Protein AF-A0A6N2MYR5-F1 (afdb_monomer_lite)

Radius of gyration: 36.7 Å; chains: 1; bounding box: 73×30×113 Å

Organism: Salix viminalis (NCBI:txid40686)

Foldseek 3Di:
DQDPVNVVVVVVVVVVVVVVVPPPPVDPDPVVVVVVVVVVVVVVVVVVVLVVLCVVFPPLPPDDPVVSVVSSVVVVVVVVVVVVVVVVVPPPPDDDDDDDPPDDDD

pLDDT: mean 74.0, std 17.96, range [43.75, 96.12]

InterPro domains:
  IPR011598 Myc-type, basic helix-loop-helix (bHLH) domain [PF23173] (41-82)
  IPR011598 Myc-type, basic helix-loop-helix (bHLH) domain [PS50888] (30-79)
  IPR011598 Myc-type, basic helix-loop-helix (bHLH) domain [SM00353] (29-85)
  IPR036638 Helix-loop-helix DNA-binding domain superfamily [G3DSA:4.10.280.10] (40-90)
  IPR036638 Helix-loop-helix DNA-binding domain superfamily [SSF47459] (43-95)
  IPR044273 Transcription factor PIF3-like [PTHR46807] (43-90)

Secondary structure (DSSP, 8-state):
---HHHHHHHHHHHHHHHHTTS-------HHHHHHHHHHHHHHHHHHHHHHHHHHHSTTGGGS-HHHHHHHHHHHHHHHHHHHHHHHHHHS-S------S------

Sequence (106 aa):
MKTQRGQRIQAMISRKKNRYLLEEVQVPRESEQQKSIFCLKGRDKINKKMRALQDLIPNSNKVDKASMLDEAIDYLKSLQLQVQIMSMATRPLYACNDVTSRQCSI

Structure (mmCIF, N/CA/C/O backbone):
data_AF-A0A6N2MYR5-F1
#
_entry.id   AF-A0A6N2MYR5-F1
#
loop_
_atom_site.group_PDB
_atom_site.id
_atom_site.type_symbol
_atom_site.label_atom_id
_atom_site.label_alt_id
_atom_site.label_comp_id
_atom_site.label_asym_id
_atom_site.label_entity_id
_atom_site.label_seq_id
_atom_site.pdbx_PDB_ins_code
_atom_site.Cartn_x
_atom_site.Cartn_y
_atom_site.Cartn_z
_atom_site.occupancy
_atom_site.B_iso_or_equiv
_atom_site.auth_seq_id
_atom_site.auth_comp_id
_atom_site.auth_asym_id
_atom_site.auth_atom_id
_atom_site.pdbx_PDB_model_num
ATOM 1 N N . MET A 1 1 ? 51.600 19.770 -60.531 1.00 65.81 1 MET A N 1
ATOM 2 C CA . MET A 1 1 ? 51.097 18.428 -60.923 1.00 65.81 1 MET A CA 1
ATOM 3 C C . MET A 1 1 ? 51.031 17.540 -59.681 1.00 65.81 1 MET A C 1
ATOM 5 O O . MET A 1 1 ? 51.988 17.541 -58.916 1.00 65.81 1 MET A O 1
ATOM 9 N N . LYS A 1 2 ? 49.918 16.839 -59.413 1.00 68.56 2 LYS A N 1
ATOM 10 C CA . LYS A 1 2 ? 49.791 15.973 -58.219 1.00 68.56 2 LYS A CA 1
ATOM 11 C C . LYS A 1 2 ? 50.543 14.659 -58.459 1.00 68.56 2 LYS A C 1
ATOM 13 O O . LYS A 1 2 ? 50.152 13.893 -59.333 1.00 68.56 2 LYS A O 1
ATOM 18 N N . THR A 1 3 ? 51.609 14.397 -57.704 1.00 77.56 3 THR A N 1
ATOM 19 C CA . THR A 1 3 ? 52.444 13.195 -57.875 1.00 77.56 3 THR A CA 1
ATOM 20 C C . THR A 1 3 ? 51.696 11.922 -57.467 1.00 77.56 3 THR A C 1
ATOM 22 O O . THR A 1 3 ? 50.897 11.932 -56.527 1.00 77.56 3 THR A O 1
ATOM 25 N N . GLN A 1 4 ? 51.985 10.799 -58.133 1.00 81.38 4 GLN A N 1
ATOM 26 C CA . GLN A 1 4 ? 51.407 9.482 -57.817 1.00 81.38 4 GLN A CA 1
ATOM 27 C C . GLN A 1 4 ? 51.593 9.115 -56.333 1.00 81.38 4 GLN A C 1
ATOM 29 O O . GLN A 1 4 ? 50.698 8.565 -55.691 1.00 81.38 4 GLN A O 1
ATOM 34 N N . ARG A 1 5 ? 52.750 9.478 -55.760 1.00 79.31 5 ARG A N 1
ATOM 35 C CA . ARG A 1 5 ? 53.063 9.290 -54.337 1.00 79.31 5 ARG A CA 1
ATOM 36 C C . ARG A 1 5 ? 52.132 10.109 -53.440 1.00 79.31 5 ARG A C 1
ATOM 38 O O . ARG A 1 5 ? 51.616 9.568 -52.466 1.00 79.31 5 ARG A O 1
ATOM 45 N N . GLY A 1 6 ? 51.862 11.364 -53.803 1.00 79.75 6 GLY A N 1
ATOM 46 C CA . GLY A 1 6 ? 50.911 12.224 -53.099 1.00 79.75 6 GLY A CA 1
ATOM 47 C C . GLY A 1 6 ? 49.492 11.655 -53.107 1.00 79.75 6 GLY A C 1
ATOM 48 O O . GLY A 1 6 ? 48.860 11.591 -52.058 1.00 79.75 6 GLY A O 1
ATOM 49 N N . GLN A 1 7 ? 49.025 11.138 -54.246 1.00 80.62 7 GLN A N 1
ATOM 50 C CA . GLN A 1 7 ? 47.689 10.535 -54.369 1.00 80.62 7 GLN A CA 1
ATOM 51 C C . GLN A 1 7 ? 47.544 9.253 -53.529 1.00 80.62 7 GLN A C 1
ATOM 53 O O . GLN A 1 7 ? 46.521 9.047 -52.876 1.00 80.62 7 GLN A O 1
ATOM 58 N N . ARG A 1 8 ? 48.592 8.416 -53.469 1.00 81.56 8 ARG A N 1
ATOM 59 C CA . ARG A 1 8 ? 48.616 7.201 -52.630 1.00 81.56 8 ARG A CA 1
ATOM 60 C C . ARG A 1 8 ? 48.599 7.520 -51.135 1.00 81.56 8 ARG A C 1
ATOM 62 O O . ARG A 1 8 ? 47.886 6.860 -50.381 1.00 81.56 8 ARG A O 1
ATOM 69 N N . ILE A 1 9 ? 49.355 8.533 -50.712 1.00 84.12 9 ILE A N 1
ATOM 70 C CA . ILE A 1 9 ? 49.360 9.004 -49.320 1.00 84.12 9 ILE A CA 1
ATOM 71 C C . ILE A 1 9 ? 47.987 9.583 -48.963 1.00 84.12 9 ILE A C 1
ATOM 73 O O . ILE A 1 9 ? 47.428 9.231 -47.927 1.00 84.12 9 ILE A O 1
ATOM 77 N N . GLN A 1 10 ? 47.401 10.391 -49.849 1.00 83.69 10 GLN A N 1
ATOM 78 C CA . GLN A 1 10 ? 46.081 10.985 -49.646 1.00 83.69 10 GLN A CA 1
ATOM 79 C C . GLN A 1 10 ? 44.987 9.911 -49.526 1.00 83.69 10 GLN A C 1
ATOM 81 O O . GLN A 1 10 ? 44.155 9.984 -48.626 1.00 83.69 10 GLN A O 1
ATOM 86 N N . ALA A 1 11 ? 45.045 8.851 -50.338 1.00 82.50 11 ALA A N 1
ATOM 87 C CA . ALA A 1 11 ? 44.141 7.706 -50.232 1.00 82.50 11 ALA A CA 1
ATOM 88 C C . ALA A 1 11 ? 44.320 6.921 -48.918 1.00 82.50 11 ALA A C 1
ATOM 90 O O . ALA A 1 11 ? 43.330 6.504 -48.314 1.00 82.50 11 ALA A O 1
ATOM 91 N N . MET A 1 12 ? 45.559 6.741 -48.441 1.00 81.56 12 MET A N 1
ATOM 92 C CA . MET A 1 12 ? 45.823 6.117 -47.136 1.00 81.56 12 MET A CA 1
ATOM 93 C C . MET A 1 12 ? 45.275 6.953 -45.978 1.00 81.56 12 MET A C 1
ATOM 95 O O . MET A 1 12 ? 44.651 6.396 -45.076 1.00 81.56 12 MET A O 1
ATOM 99 N N . ILE A 1 13 ? 45.458 8.274 -46.019 1.00 80.94 13 ILE A N 1
ATOM 100 C CA . ILE A 1 13 ? 44.940 9.198 -45.004 1.00 80.94 13 ILE A CA 1
ATOM 101 C C . ILE A 1 13 ? 43.408 9.188 -45.009 1.00 80.94 13 ILE A C 1
ATOM 103 O O . ILE A 1 13 ? 42.808 9.043 -43.947 1.00 80.94 13 ILE A O 1
ATOM 107 N N . SER A 1 14 ? 42.766 9.238 -46.180 1.00 77.44 14 SER A N 1
ATOM 108 C CA . SER A 1 14 ? 41.303 9.174 -46.291 1.00 77.44 14 SER A CA 1
ATOM 109 C C . SER A 1 14 ? 40.728 7.842 -45.802 1.00 77.44 14 SER A C 1
ATOM 111 O O . SER A 1 14 ? 39.715 7.841 -45.109 1.00 77.44 14 SER A O 1
ATOM 113 N N . ARG A 1 15 ? 41.390 6.707 -46.074 1.00 67.38 15 ARG A N 1
ATOM 114 C CA . ARG A 1 15 ? 40.989 5.391 -45.535 1.00 67.38 15 ARG A CA 1
ATOM 115 C C . ARG A 1 15 ? 41.169 5.302 -44.019 1.00 67.38 15 ARG A C 1
ATOM 117 O O . ARG A 1 15 ? 40.340 4.701 -43.346 1.00 67.38 15 ARG A O 1
ATOM 124 N N . LYS A 1 16 ? 42.236 5.892 -43.470 1.00 63.97 16 LYS A N 1
ATOM 125 C CA . LYS A 1 16 ? 42.493 5.912 -42.022 1.00 63.97 16 LYS A CA 1
ATOM 126 C C . LYS A 1 16 ? 41.509 6.843 -41.297 1.00 63.97 16 LYS A C 1
ATOM 128 O O . LYS A 1 16 ? 41.002 6.462 -40.255 1.00 63.97 16 LYS A O 1
ATOM 133 N N . LYS A 1 17 ? 41.151 7.991 -41.892 1.00 64.38 17 LYS A N 1
ATOM 134 C CA . LYS A 1 17 ? 40.131 8.926 -41.373 1.00 64.38 17 LYS A CA 1
ATOM 135 C C . LYS A 1 17 ? 38.726 8.306 -41.352 1.00 64.38 17 LYS A C 1
ATOM 137 O O . LYS A 1 17 ? 38.012 8.499 -40.381 1.00 64.38 17 LYS A O 1
ATOM 142 N N . ASN A 1 18 ? 38.372 7.505 -42.364 1.00 50.69 18 ASN A N 1
ATOM 143 C CA . ASN A 1 18 ? 37.112 6.743 -42.399 1.00 50.69 18 ASN A CA 1
ATOM 144 C C . ASN A 1 18 ? 37.087 5.581 -41.383 1.00 50.69 18 ASN A C 1
ATOM 146 O O . ASN A 1 18 ? 36.038 5.239 -40.859 1.00 50.69 18 ASN A O 1
ATOM 150 N N . ARG A 1 19 ? 38.255 5.010 -41.053 1.00 48.72 19 ARG A N 1
ATOM 151 C CA . ARG A 1 19 ? 38.404 3.963 -40.024 1.00 48.72 19 ARG A CA 1
ATOM 152 C C . ARG A 1 19 ? 38.150 4.479 -38.605 1.00 48.72 19 ARG A C 1
ATOM 154 O O . ARG A 1 19 ? 37.596 3.751 -37.802 1.00 48.72 19 ARG A O 1
ATOM 161 N N . TYR A 1 20 ? 38.519 5.728 -38.313 1.00 53.91 20 TYR A N 1
ATOM 162 C CA . TYR A 1 20 ? 38.220 6.375 -37.025 1.00 53.91 20 TYR A CA 1
ATOM 163 C C . TYR A 1 20 ? 36.796 6.952 -36.942 1.00 53.91 20 TYR A C 1
ATOM 165 O O . TYR A 1 20 ? 36.412 7.457 -35.896 1.00 53.91 20 TYR A O 1
ATOM 173 N N . LEU A 1 21 ? 36.023 6.903 -38.033 1.00 60.72 21 LEU A N 1
ATOM 174 C CA . LEU A 1 21 ? 34.633 7.374 -38.093 1.00 60.72 21 LEU A CA 1
ATOM 175 C C . LEU A 1 21 ? 33.605 6.230 -38.032 1.00 60.72 21 LEU A C 1
ATOM 177 O O . LEU A 1 21 ? 32.409 6.497 -38.042 1.00 60.72 21 LEU A O 1
ATOM 181 N N . LEU A 1 22 ? 34.054 4.972 -37.962 1.00 58.56 22 LEU A N 1
ATOM 182 C CA . LEU A 1 22 ? 33.207 3.773 -37.957 1.00 58.56 22 LEU A CA 1
ATOM 183 C C . LEU A 1 22 ? 33.536 2.838 -36.785 1.00 58.56 22 LEU A C 1
ATOM 185 O O . LEU A 1 22 ? 33.597 1.626 -36.951 1.00 58.56 22 LEU A O 1
ATOM 189 N N . GLU A 1 23 ? 33.738 3.397 -35.592 1.00 55.25 23 GLU A N 1
ATOM 190 C CA . GLU A 1 23 ? 33.757 2.592 -34.365 1.00 55.25 23 GLU A CA 1
ATOM 191 C C . GLU A 1 23 ? 33.307 3.396 -33.134 1.00 55.25 23 GLU A C 1
ATOM 193 O O . GLU A 1 23 ? 33.958 3.432 -32.101 1.00 55.25 23 GLU A O 1
ATOM 198 N N . GLU A 1 24 ? 32.136 4.026 -33.244 1.00 52.06 24 GLU A N 1
ATOM 199 C CA . GLU A 1 24 ? 31.223 4.152 -32.100 1.00 52.06 24 GLU A CA 1
ATOM 200 C C . GLU A 1 24 ? 29.932 3.405 -32.430 1.00 52.06 24 GLU A C 1
ATOM 202 O O . GLU A 1 24 ? 28.840 3.963 -32.524 1.00 52.06 24 GLU A O 1
ATOM 207 N N . VAL A 1 25 ? 30.057 2.096 -32.649 1.00 53.19 25 VAL A N 1
ATOM 208 C CA . VAL A 1 25 ? 28.909 1.224 -32.424 1.00 53.19 25 VAL A CA 1
ATOM 209 C C . VAL A 1 25 ? 28.898 0.961 -30.926 1.00 53.19 25 VAL A C 1
ATOM 211 O O . VAL A 1 25 ? 29.660 0.140 -30.422 1.00 53.19 25 VAL A O 1
ATOM 214 N N . GLN A 1 26 ? 28.054 1.701 -30.210 1.00 57.53 26 GLN A N 1
ATOM 215 C CA . GLN A 1 26 ? 27.674 1.401 -28.834 1.00 57.53 26 GLN A CA 1
ATOM 216 C C . GLN A 1 26 ? 27.008 0.015 -28.826 1.00 57.53 26 GLN A C 1
ATOM 218 O O . GLN A 1 26 ? 25.792 -0.094 -28.963 1.00 57.53 26 GLN A O 1
ATOM 223 N N . VAL A 1 27 ? 27.798 -1.057 -28.731 1.00 54.31 27 VAL A N 1
ATOM 224 C CA . VAL A 1 27 ? 27.289 -2.412 -28.498 1.00 54.31 27 VAL A CA 1
ATOM 225 C C . VAL A 1 27 ? 26.756 -2.433 -27.064 1.00 54.31 27 VAL A C 1
ATOM 227 O O . VAL A 1 27 ? 27.552 -2.283 -26.132 1.00 54.31 27 VAL A O 1
ATOM 230 N N . PRO A 1 28 ? 25.440 -2.599 -26.827 1.00 53.28 28 PRO A N 1
ATOM 231 C CA . PRO A 1 28 ? 24.940 -2.768 -25.471 1.00 53.28 28 PRO A CA 1
ATOM 232 C C . PRO A 1 28 ? 25.536 -4.059 -24.904 1.00 53.28 28 PRO A C 1
ATOM 234 O O . PRO A 1 28 ? 25.374 -5.128 -25.493 1.00 53.28 28 PRO A O 1
ATOM 237 N N . ARG A 1 29 ? 26.251 -3.980 -23.776 1.00 47.53 29 ARG A N 1
ATOM 238 C CA . ARG A 1 29 ? 26.767 -5.178 -23.105 1.00 47.53 29 ARG A CA 1
ATOM 239 C C . ARG A 1 29 ? 25.590 -6.034 -22.635 1.00 47.53 29 ARG A C 1
ATOM 241 O O . ARG A 1 29 ? 24.766 -5.574 -21.849 1.00 47.53 29 ARG A O 1
ATOM 248 N N . GLU A 1 30 ? 25.543 -7.296 -23.061 1.00 46.78 30 GLU A N 1
ATOM 249 C CA . GLU A 1 30 ? 24.505 -8.289 -22.711 1.00 46.78 30 GLU A CA 1
ATOM 250 C C . GLU A 1 30 ? 24.263 -8.412 -21.187 1.00 46.78 30 GLU A C 1
ATOM 252 O O . GLU A 1 30 ? 23.160 -8.718 -20.731 1.00 46.78 30 GLU A O 1
ATOM 257 N N . SER A 1 31 ? 25.254 -8.057 -20.362 1.00 44.31 31 SER A N 1
ATOM 258 C CA . SER A 1 31 ? 25.150 -8.015 -18.899 1.00 44.31 31 SER A CA 1
ATOM 259 C C . SER A 1 31 ? 24.245 -6.904 -18.331 1.00 44.31 31 SER A C 1
ATOM 261 O O . SER A 1 31 ? 23.886 -6.961 -17.151 1.00 44.31 31 SER A O 1
ATOM 263 N N . GLU A 1 32 ? 23.829 -5.919 -19.131 1.00 46.59 32 GLU A N 1
ATOM 264 C CA . GLU A 1 32 ? 22.873 -4.875 -18.723 1.00 46.59 32 GLU A CA 1
ATOM 265 C C . GLU A 1 32 ? 21.416 -5.283 -18.982 1.00 46.59 32 GLU A C 1
ATOM 267 O O . GLU A 1 32 ? 20.531 -5.008 -18.165 1.00 46.59 32 GLU A O 1
ATOM 272 N N . GLN A 1 33 ? 21.165 -6.029 -20.059 1.00 44.97 33 GLN A N 1
ATOM 273 C CA . GLN A 1 33 ? 19.829 -6.529 -20.396 1.00 44.97 33 GLN A CA 1
ATOM 274 C C . GLN A 1 33 ? 19.353 -7.582 -19.385 1.00 44.97 33 GLN A C 1
ATOM 276 O O . GLN A 1 33 ? 18.192 -7.579 -18.969 1.00 44.97 33 GLN A O 1
ATOM 281 N N . GLN A 1 34 ? 20.266 -8.425 -18.895 1.00 45.50 34 GLN A N 1
ATOM 282 C CA . GLN A 1 34 ? 19.944 -9.452 -17.900 1.00 45.50 34 GLN A CA 1
ATOM 283 C C . GLN A 1 34 ? 19.632 -8.863 -16.512 1.00 45.50 34 GLN A C 1
ATOM 285 O O . GLN A 1 34 ? 18.728 -9.342 -15.821 1.00 45.50 34 GLN A O 1
ATOM 290 N N . LYS A 1 35 ? 20.316 -7.774 -16.122 1.00 55.50 35 LYS A N 1
ATOM 291 C CA . LYS A 1 35 ? 19.996 -7.006 -14.903 1.00 55.50 35 LYS A CA 1
ATOM 292 C C . LYS A 1 35 ? 18.632 -6.325 -15.016 1.00 55.50 35 LYS A C 1
ATOM 294 O O . LYS A 1 35 ? 17.863 -6.348 -14.057 1.00 55.50 35 LYS A O 1
ATOM 299 N N . SER A 1 36 ? 18.305 -5.785 -16.192 1.00 58.56 36 SER A N 1
ATOM 300 C CA . SER A 1 36 ? 17.015 -5.143 -16.462 1.00 58.56 36 SER A CA 1
ATOM 301 C C . SER A 1 36 ? 15.834 -6.086 -16.190 1.00 58.56 36 SER A C 1
ATOM 303 O O . SER A 1 36 ? 14.956 -5.757 -15.393 1.00 58.56 36 SER A O 1
ATOM 305 N N . ILE A 1 37 ? 15.848 -7.311 -16.729 1.00 64.44 37 ILE A N 1
ATOM 306 C CA . ILE A 1 37 ? 14.724 -8.258 -16.580 1.00 64.44 37 ILE A CA 1
ATOM 307 C C . ILE A 1 37 ? 14.502 -8.676 -15.116 1.00 64.44 37 ILE A C 1
ATOM 309 O O . ILE A 1 37 ? 13.357 -8.768 -14.662 1.00 64.44 37 ILE A O 1
ATOM 313 N N . PHE A 1 38 ? 15.570 -8.928 -14.353 1.00 64.06 38 PHE A N 1
ATOM 314 C CA . PHE A 1 38 ? 15.448 -9.302 -12.940 1.00 64.06 38 PHE A CA 1
ATOM 315 C C . PHE A 1 38 ? 14.922 -8.141 -12.081 1.00 64.06 38 PHE A C 1
ATOM 317 O O . PHE A 1 38 ? 14.001 -8.325 -11.280 1.00 64.06 38 PHE A O 1
ATOM 324 N N . CYS A 1 39 ? 15.446 -6.932 -12.290 1.00 71.38 39 CYS A N 1
ATOM 325 C CA . CYS A 1 39 ? 15.010 -5.733 -11.576 1.00 71.38 39 CYS A CA 1
ATOM 326 C C . CYS A 1 39 ? 13.537 -5.393 -11.852 1.00 71.38 39 CYS A C 1
ATOM 328 O O . CYS A 1 39 ? 12.807 -5.017 -10.931 1.00 71.38 39 CYS A O 1
ATOM 330 N N . LEU A 1 40 ? 13.075 -5.573 -13.093 1.00 68.56 40 LEU A N 1
ATOM 331 C CA . LEU A 1 40 ? 11.676 -5.359 -13.474 1.00 68.56 40 LEU A CA 1
ATOM 332 C C . LEU A 1 40 ? 10.741 -6.329 -12.744 1.00 68.56 40 LEU A C 1
ATOM 334 O O . LEU A 1 40 ? 9.806 -5.886 -12.077 1.00 68.56 40 LEU A O 1
ATOM 338 N N . LYS A 1 41 ? 11.073 -7.628 -12.726 1.00 74.00 41 LYS A N 1
ATOM 339 C CA . LYS A 1 41 ? 10.298 -8.641 -11.986 1.00 74.00 41 LYS A CA 1
ATOM 340 C C . LYS A 1 41 ? 10.177 -8.318 -10.489 1.00 74.00 41 LYS A C 1
ATOM 342 O O . LYS A 1 41 ? 9.151 -8.620 -9.878 1.00 74.00 41 LYS A O 1
ATOM 347 N N . GLY A 1 42 ? 11.203 -7.715 -9.884 1.00 78.75 42 GLY A N 1
ATOM 348 C CA . GLY A 1 42 ? 11.158 -7.234 -8.498 1.00 78.75 42 GLY A CA 1
ATOM 349 C C . GLY A 1 42 ? 10.227 -6.030 -8.312 1.00 78.75 42 GLY A C 1
ATOM 350 O O . GLY A 1 42 ? 9.377 -6.032 -7.418 1.00 78.75 42 GLY A O 1
ATOM 351 N N . ARG A 1 43 ? 10.331 -5.027 -9.193 1.00 84.75 43 ARG A N 1
ATOM 352 C CA . ARG A 1 43 ? 9.474 -3.828 -9.173 1.00 84.75 43 ARG A CA 1
ATOM 353 C C . ARG A 1 43 ? 8.002 -4.158 -9.399 1.00 84.75 43 ARG A C 1
ATOM 355 O O . ARG A 1 43 ? 7.150 -3.572 -8.735 1.00 84.75 43 ARG A O 1
ATOM 362 N N . ASP A 1 44 ? 7.697 -5.123 -10.259 1.00 87.12 44 ASP A N 1
ATOM 363 C CA . ASP A 1 44 ? 6.322 -5.550 -10.528 1.00 87.12 44 ASP A CA 1
ATOM 364 C C . ASP A 1 44 ? 5.665 -6.169 -9.295 1.00 87.12 44 ASP A C 1
ATOM 366 O O . ASP A 1 44 ? 4.509 -5.875 -8.991 1.00 87.12 44 ASP A O 1
ATOM 370 N N . LYS A 1 45 ? 6.410 -6.983 -8.536 1.00 90.88 45 LYS A N 1
ATOM 371 C CA . LYS A 1 45 ? 5.924 -7.555 -7.272 1.00 90.88 45 LYS A CA 1
ATOM 372 C C . LYS A 1 45 ? 5.621 -6.466 -6.244 1.00 90.88 45 LYS A C 1
ATOM 374 O O . LYS A 1 45 ? 4.575 -6.522 -5.603 1.00 90.88 45 LYS A O 1
ATOM 379 N N . ILE A 1 46 ? 6.503 -5.473 -6.108 1.00 90.94 46 ILE A N 1
ATOM 380 C CA . ILE A 1 46 ? 6.299 -4.344 -5.189 1.00 90.94 46 ILE A CA 1
ATOM 381 C C . ILE A 1 46 ? 5.078 -3.533 -5.618 1.00 90.94 46 ILE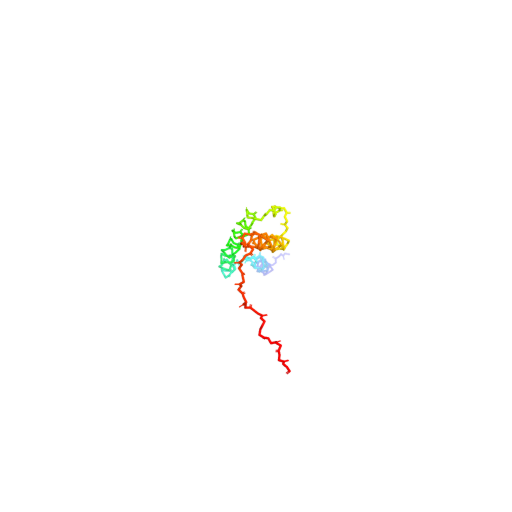 A C 1
ATOM 383 O O . ILE A 1 46 ? 4.192 -3.289 -4.810 1.00 90.94 46 ILE A O 1
ATOM 387 N N . ASN A 1 47 ? 4.972 -3.181 -6.898 1.00 91.19 47 ASN A N 1
ATOM 388 C CA . ASN A 1 47 ? 3.841 -2.407 -7.401 1.00 91.19 47 ASN A CA 1
ATOM 389 C C . ASN A 1 47 ? 2.506 -3.155 -7.250 1.00 91.19 47 ASN A C 1
ATOM 391 O O . ASN A 1 47 ? 1.496 -2.520 -6.965 1.00 91.19 47 ASN A O 1
ATOM 395 N N . LYS A 1 48 ? 2.483 -4.488 -7.395 1.00 93.12 48 LYS A N 1
ATOM 396 C CA . LYS A 1 48 ? 1.288 -5.300 -7.102 1.00 93.12 48 LYS A CA 1
ATOM 397 C C . LYS A 1 48 ? 0.879 -5.196 -5.633 1.00 93.12 48 LYS A C 1
ATOM 399 O O . LYS A 1 48 ? -0.291 -4.965 -5.355 1.00 93.12 48 LYS A O 1
ATOM 404 N N . LYS A 1 49 ? 1.837 -5.316 -4.708 1.00 93.12 49 LYS A N 1
ATOM 405 C CA . LYS A 1 49 ? 1.573 -5.156 -3.270 1.00 93.12 49 LYS A CA 1
ATOM 406 C C . LYS A 1 49 ? 1.100 -3.742 -2.919 1.00 93.12 49 LYS A C 1
ATOM 408 O O . LYS A 1 49 ?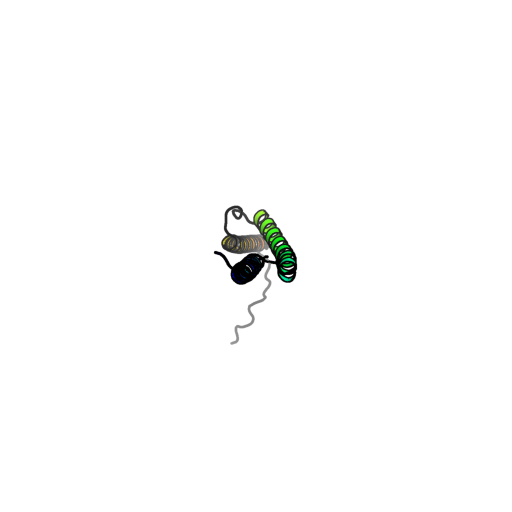 0.178 -3.614 -2.129 1.00 93.12 49 LYS A O 1
ATOM 413 N N . MET A 1 50 ? 1.672 -2.706 -3.537 1.00 93.81 50 MET A N 1
ATOM 414 C CA . MET A 1 50 ? 1.232 -1.322 -3.316 1.00 93.81 50 MET A CA 1
ATOM 415 C C . MET A 1 50 ? -0.207 -1.090 -3.794 1.00 93.81 50 MET A C 1
ATOM 417 O O . MET A 1 50 ? -0.957 -0.422 -3.102 1.00 93.81 50 MET A O 1
ATOM 421 N N . ARG A 1 51 ? -0.625 -1.671 -4.930 1.00 91.88 51 ARG A N 1
ATOM 422 C CA . ARG A 1 51 ? -2.028 -1.586 -5.389 1.00 91.88 51 ARG A CA 1
ATOM 423 C C . ARG A 1 51 ? -2.990 -2.293 -4.439 1.00 91.88 51 ARG A C 1
ATOM 425 O O . ARG A 1 51 ? -3.986 -1.712 -4.053 1.00 91.88 51 ARG A O 1
ATOM 432 N N . ALA A 1 52 ? -2.650 -3.509 -4.013 1.00 93.12 52 ALA A N 1
ATOM 433 C CA . ALA A 1 52 ? -3.472 -4.230 -3.044 1.00 93.12 52 ALA A CA 1
ATOM 434 C C . ALA A 1 52 ? -3.607 -3.464 -1.716 1.00 93.12 52 ALA A C 1
ATOM 436 O O . ALA A 1 52 ? -4.650 -3.517 -1.079 1.00 93.12 52 ALA A O 1
ATOM 437 N N . LEU A 1 53 ? -2.561 -2.739 -1.304 1.00 93.94 53 LEU A N 1
ATOM 438 C CA . LEU A 1 53 ? -2.634 -1.858 -0.143 1.00 93.94 53 LEU A CA 1
ATOM 439 C C . LEU A 1 53 ? -3.583 -0.673 -0.390 1.00 93.94 53 LEU A C 1
ATOM 441 O O . LEU A 1 53 ? -4.377 -0.363 0.490 1.00 93.94 53 LEU A O 1
ATOM 445 N N . GLN A 1 54 ? -3.555 -0.062 -1.580 1.00 92.19 54 GLN A N 1
ATOM 446 C CA . GLN A 1 54 ? -4.467 1.036 -1.940 1.00 92.19 54 GLN A CA 1
ATOM 447 C C . GLN A 1 54 ? -5.941 0.639 -1.829 1.00 92.19 54 GLN A C 1
ATOM 449 O O . GLN A 1 54 ? -6.752 1.397 -1.307 1.00 92.19 54 GLN A O 1
ATOM 454 N N . ASP A 1 55 ? -6.276 -0.579 -2.257 1.00 91.44 55 ASP A N 1
ATOM 455 C CA . ASP A 1 55 ? -7.651 -1.085 -2.215 1.00 91.44 55 ASP A CA 1
ATOM 456 C C . ASP A 1 55 ? -8.173 -1.292 -0.778 1.00 91.44 55 ASP A C 1
ATOM 458 O O . ASP A 1 55 ? -9.382 -1.304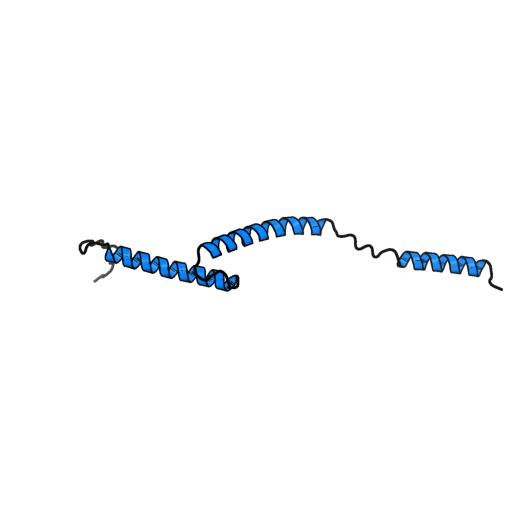 -0.550 1.00 91.44 55 ASP A O 1
ATOM 462 N N . LEU A 1 56 ? -7.272 -1.471 0.194 1.00 92.94 56 LEU A N 1
ATOM 463 C CA . LEU A 1 56 ? -7.614 -1.745 1.593 1.00 92.94 56 LEU A CA 1
ATOM 464 C C . LEU A 1 56 ? -7.612 -0.491 2.474 1.00 92.94 56 LEU A C 1
ATOM 466 O O . LEU A 1 56 ? -8.309 -0.468 3.488 1.00 92.94 56 LEU A O 1
ATOM 470 N N . ILE A 1 57 ? -6.812 0.522 2.130 1.00 92.00 57 ILE A N 1
ATOM 471 C CA . ILE A 1 57 ? -6.617 1.710 2.967 1.00 92.00 57 ILE A CA 1
ATOM 472 C C . ILE A 1 57 ? -7.487 2.868 2.458 1.00 92.00 57 ILE A C 1
ATOM 474 O O . ILE A 1 57 ? -7.327 3.297 1.309 1.00 92.00 57 ILE A O 1
ATOM 478 N N . PRO A 1 58 ? -8.378 3.434 3.292 1.00 89.62 58 PRO A N 1
ATOM 479 C CA . PRO A 1 58 ? -9.185 4.582 2.896 1.00 89.62 58 PRO A CA 1
ATOM 480 C C . PRO A 1 58 ? -8.299 5.794 2.571 1.00 89.62 58 PRO A C 1
ATOM 482 O O . PRO A 1 58 ? -7.300 6.031 3.236 1.00 89.62 58 PRO A O 1
ATOM 485 N N . ASN A 1 59 ? -8.691 6.582 1.564 1.00 84.88 59 ASN A N 1
ATOM 486 C CA . ASN A 1 59 ? -8.012 7.808 1.099 1.00 84.88 59 ASN A CA 1
ATOM 487 C C . ASN A 1 59 ? -6.616 7.643 0.458 1.00 84.88 59 ASN A C 1
ATOM 489 O O . ASN A 1 59 ? -6.080 8.615 -0.071 1.00 84.88 59 ASN A O 1
ATOM 493 N N . SER A 1 60 ? -6.105 6.419 0.339 1.00 82.12 60 SER A N 1
ATOM 494 C CA . SER A 1 60 ? -4.745 6.152 -0.156 1.00 82.12 60 SER A CA 1
ATOM 495 C C . SER A 1 60 ? -4.553 6.235 -1.685 1.00 82.12 60 SER A C 1
ATOM 497 O O . SER A 1 60 ? -3.436 6.150 -2.194 1.00 82.12 60 SER A O 1
ATOM 499 N N . ASN A 1 61 ? -5.619 6.456 -2.463 1.00 77.56 61 ASN A N 1
ATOM 500 C CA . ASN A 1 61 ? -5.563 6.442 -3.935 1.00 77.56 61 ASN A CA 1
ATOM 501 C C . ASN A 1 61 ? -4.814 7.627 -4.574 1.00 77.56 61 ASN A C 1
ATOM 503 O O . ASN A 1 61 ? -4.549 7.598 -5.778 1.00 77.56 61 ASN A O 1
ATOM 507 N N . LYS A 1 62 ? -4.510 8.690 -3.819 1.00 77.62 62 LYS A N 1
ATOM 508 C CA . LYS A 1 62 ? -3.908 9.929 -4.354 1.00 77.62 62 LYS A CA 1
ATOM 509 C C . LYS A 1 62 ? -2.601 10.335 -3.674 1.00 77.62 62 LYS A C 1
ATOM 511 O O . LYS A 1 62 ? -2.092 11.413 -3.968 1.00 77.62 62 LYS A O 1
ATOM 516 N N . VAL A 1 63 ? -2.068 9.496 -2.791 1.00 83.00 63 VAL A N 1
ATOM 517 C CA . VAL A 1 63 ? -0.881 9.825 -1.997 1.00 83.00 63 VAL A CA 1
ATOM 518 C C . VAL A 1 63 ? 0.374 9.152 -2.535 1.00 83.00 63 VAL A C 1
ATOM 520 O O . VAL A 1 63 ? 0.319 8.131 -3.230 1.00 83.00 63 VAL A O 1
ATOM 523 N N . ASP A 1 64 ? 1.529 9.755 -2.260 1.00 90.44 64 ASP A N 1
ATOM 524 C CA . ASP A 1 64 ? 2.814 9.166 -2.610 1.00 90.44 64 ASP A CA 1
ATOM 525 C C . ASP A 1 64 ? 3.079 7.884 -1.806 1.00 90.44 64 ASP A C 1
ATOM 527 O O . ASP A 1 64 ? 2.386 7.540 -0.850 1.00 90.44 64 ASP A O 1
ATOM 531 N N . LYS A 1 65 ? 4.101 7.130 -2.216 1.00 90.06 65 LYS A N 1
ATOM 532 C CA . LYS A 1 65 ? 4.384 5.815 -1.633 1.00 90.06 65 LYS A CA 1
ATOM 533 C C . LYS A 1 65 ? 4.780 5.868 -0.158 1.00 90.06 65 LYS A C 1
ATOM 535 O O . LYS A 1 65 ? 4.583 4.857 0.504 1.00 90.06 65 LYS A O 1
ATOM 540 N N . ALA A 1 66 ? 5.376 6.960 0.322 1.00 92.38 66 ALA A N 1
ATOM 541 C CA . ALA A 1 66 ? 5.734 7.083 1.730 1.00 92.38 66 ALA A CA 1
ATOM 542 C C . ALA A 1 66 ? 4.474 7.389 2.543 1.00 92.38 66 ALA A C 1
ATOM 544 O O . ALA A 1 66 ? 4.132 6.611 3.430 1.00 92.38 66 ALA A O 1
ATOM 545 N N . SER A 1 67 ? 3.705 8.398 2.127 1.00 93.50 67 SER A N 1
ATOM 546 C CA . SER A 1 67 ? 2.439 8.740 2.780 1.00 93.50 67 SER A CA 1
ATOM 547 C C . SER A 1 67 ? 1.420 7.598 2.766 1.00 93.50 67 SER A C 1
ATOM 549 O O . SER A 1 67 ? 0.705 7.410 3.739 1.00 93.50 67 SER A O 1
ATOM 551 N N . MET A 1 68 ? 1.404 6.754 1.732 1.00 93.31 68 MET A N 1
ATOM 552 C CA . MET A 1 68 ? 0.579 5.537 1.695 1.00 93.31 68 MET A CA 1
ATOM 553 C C . MET A 1 68 ? 0.890 4.554 2.825 1.00 93.31 68 MET A C 1
ATOM 555 O O . MET A 1 68 ? 0.003 3.858 3.315 1.00 93.31 68 MET A O 1
ATOM 559 N N . LEU A 1 69 ? 2.166 4.454 3.203 1.00 95.19 69 LEU A N 1
ATOM 560 C CA . LEU A 1 69 ? 2.592 3.597 4.302 1.00 95.19 69 LEU A CA 1
ATOM 561 C C . LEU A 1 69 ? 2.239 4.237 5.646 1.00 95.19 69 LEU A C 1
ATOM 563 O O . LEU A 1 69 ? 1.792 3.521 6.539 1.00 95.19 69 LEU A O 1
ATOM 567 N N . ASP A 1 70 ? 2.371 5.557 5.764 1.00 93.75 70 ASP A N 1
ATOM 568 C CA . ASP A 1 70 ? 1.968 6.297 6.964 1.00 93.75 70 ASP A CA 1
ATOM 569 C C . ASP A 1 70 ? 0.453 6.178 7.208 1.00 93.75 70 ASP A C 1
ATOM 571 O O . ASP A 1 70 ? 0.025 5.788 8.296 1.00 93.75 70 ASP A O 1
ATOM 575 N N . GLU A 1 71 ? -0.364 6.380 6.170 1.00 93.62 71 GLU A N 1
ATOM 576 C CA . GLU A 1 71 ? -1.820 6.196 6.227 1.00 93.62 71 GLU A CA 1
ATOM 577 C C . GLU A 1 71 ? -2.209 4.758 6.585 1.00 93.62 71 GLU A C 1
ATOM 579 O O . GLU A 1 71 ? -3.134 4.538 7.369 1.00 93.62 71 GLU A O 1
ATOM 584 N N . ALA A 1 72 ? -1.490 3.763 6.056 1.00 95.44 72 ALA A N 1
ATOM 585 C CA . ALA A 1 72 ? -1.730 2.365 6.397 1.00 95.44 72 ALA A CA 1
ATOM 586 C C . ALA A 1 72 ? -1.461 2.084 7.883 1.00 95.44 72 ALA A C 1
ATOM 588 O O . ALA A 1 72 ? -2.233 1.375 8.534 1.00 95.44 72 ALA A O 1
ATOM 589 N N . ILE A 1 73 ? -0.381 2.647 8.431 1.00 95.69 73 ILE A N 1
ATOM 590 C CA . ILE A 1 73 ? -0.039 2.519 9.850 1.00 95.69 73 ILE A CA 1
ATOM 591 C C . ILE A 1 73 ? -1.131 3.153 10.715 1.00 95.69 73 ILE A C 1
ATOM 593 O O . ILE A 1 73 ? -1.579 2.541 11.688 1.00 95.69 73 ILE A O 1
ATOM 597 N N . ASP A 1 74 ? -1.581 4.353 10.366 1.00 95.06 74 ASP A N 1
ATOM 598 C CA . ASP A 1 74 ? -2.585 5.064 11.154 1.00 95.06 74 ASP A CA 1
ATOM 599 C C . ASP A 1 74 ? -3.963 4.402 11.072 1.00 95.06 74 ASP A C 1
ATOM 601 O O . ASP A 1 74 ? -4.643 4.263 12.096 1.00 95.06 74 ASP A O 1
ATOM 605 N N . TYR A 1 75 ? -4.337 3.872 9.905 1.00 95.56 75 TYR A N 1
ATOM 606 C CA . TYR A 1 75 ? -5.545 3.065 9.769 1.00 95.56 75 TYR A CA 1
ATOM 607 C C . TYR A 1 75 ? -5.499 1.824 10.671 1.00 95.56 75 TYR A C 1
ATOM 609 O O . TYR A 1 75 ? -6.448 1.572 11.417 1.00 95.56 75 TYR A O 1
ATOM 617 N N . LEU A 1 76 ? -4.377 1.097 10.702 1.00 96.00 76 LEU A N 1
ATOM 618 C CA . LEU A 1 76 ? -4.216 -0.072 11.573 1.00 96.00 76 LEU A CA 1
ATOM 619 C C . LEU A 1 76 ? -4.292 0.283 13.063 1.00 96.00 76 LEU A C 1
ATOM 621 O O . LEU A 1 76 ? -4.946 -0.439 13.816 1.00 96.00 76 LEU A O 1
ATOM 625 N N . LYS A 1 77 ? -3.685 1.397 13.495 1.00 96.12 77 LYS A N 1
ATOM 626 C CA . LYS A 1 77 ? -3.810 1.882 14.883 1.00 96.12 77 LYS A CA 1
ATOM 627 C C . LYS A 1 77 ? -5.266 2.176 15.241 1.00 96.12 77 LYS A C 1
ATOM 629 O O . LYS A 1 77 ? -5.731 1.778 16.308 1.00 96.12 77 LYS A O 1
ATOM 634 N N . SER A 1 78 ? -5.996 2.848 14.349 1.00 95.12 78 SER A N 1
ATOM 635 C CA . SER A 1 78 ? -7.409 3.173 14.573 1.00 95.12 78 SER A CA 1
ATOM 636 C C . SER A 1 78 ? -8.276 1.914 14.681 1.00 95.12 78 SER A C 1
ATOM 638 O O . SER A 1 78 ? -9.123 1.812 15.570 1.00 95.12 78 SER A O 1
ATOM 640 N N . LEU A 1 79 ? -8.000 0.911 13.843 1.00 95.06 79 LEU A N 1
ATOM 641 C CA . LEU A 1 79 ? -8.709 -0.361 13.845 1.00 95.06 79 LEU A CA 1
ATOM 642 C C . LEU A 1 79 ? -8.419 -1.164 15.120 1.00 95.06 79 LEU A C 1
ATOM 644 O O . LEU A 1 79 ? -9.336 -1.717 15.724 1.00 95.06 79 LEU A O 1
ATOM 648 N N . GLN A 1 80 ? -7.163 -1.186 15.574 1.00 95.44 80 GLN A N 1
ATOM 649 C CA . GLN A 1 80 ? -6.790 -1.800 16.852 1.00 95.44 80 GLN A CA 1
ATOM 650 C C . GLN A 1 80 ? -7.532 -1.156 18.025 1.00 95.44 80 GLN A C 1
ATOM 652 O O . GLN A 1 80 ? -8.073 -1.869 18.870 1.00 95.44 80 GLN A O 1
ATOM 657 N N . LEU A 1 81 ? -7.614 0.177 18.049 1.00 94.81 81 LEU A N 1
ATOM 658 C CA . LEU A 1 81 ? -8.35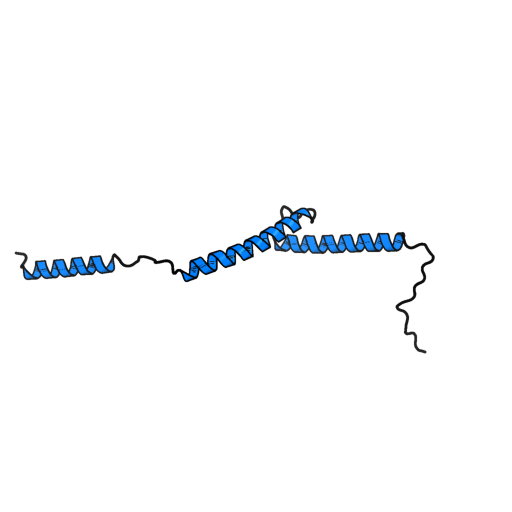6 0.901 19.077 1.00 94.81 81 LEU A CA 1
ATOM 659 C C . LEU A 1 81 ? -9.850 0.554 19.044 1.00 94.81 81 LEU A C 1
ATOM 661 O O . LEU A 1 81 ? -10.444 0.305 20.092 1.00 94.81 81 LEU A O 1
ATOM 665 N N . GLN A 1 82 ? -10.454 0.481 17.856 1.00 94.75 82 GLN A N 1
ATOM 666 C CA . GLN A 1 82 ? -11.856 0.090 17.707 1.00 94.75 82 GLN A CA 1
ATOM 667 C C . GLN A 1 82 ? -12.112 -1.310 18.284 1.00 94.75 82 GLN A C 1
ATOM 669 O O . GLN A 1 82 ? -13.045 -1.494 19.066 1.00 94.75 82 GLN A O 1
ATOM 674 N N . VAL A 1 83 ? -11.255 -2.284 17.964 1.00 92.12 83 VAL A N 1
ATOM 675 C CA . VAL A 1 83 ? -11.344 -3.653 18.500 1.00 92.12 83 VAL A CA 1
ATOM 676 C C . VAL A 1 83 ? -11.145 -3.672 20.019 1.00 92.12 83 VAL A C 1
ATOM 678 O O . VAL A 1 83 ? -11.866 -4.379 20.728 1.00 92.12 83 VAL A O 1
ATOM 681 N N . GLN A 1 84 ? -10.214 -2.878 20.549 1.00 91.81 84 GLN A N 1
ATOM 682 C CA . GLN A 1 84 ? -10.001 -2.758 21.990 1.00 91.81 84 GLN A CA 1
ATOM 683 C C . GLN A 1 84 ? -11.250 -2.214 22.695 1.00 91.81 84 GLN A C 1
ATOM 685 O O . GLN A 1 84 ? -11.720 -2.817 23.655 1.00 91.81 84 GLN A O 1
ATOM 690 N N . ILE A 1 85 ? -11.848 -1.137 22.185 1.00 90.06 85 ILE A N 1
ATOM 691 C CA . ILE A 1 85 ? -13.079 -0.568 22.747 1.00 90.06 85 ILE A CA 1
ATOM 692 C C . ILE A 1 85 ? -14.221 -1.589 22.688 1.00 90.06 85 ILE A C 1
ATOM 694 O O . ILE A 1 85 ? -14.897 -1.810 23.690 1.00 90.06 85 ILE A O 1
ATOM 698 N N . MET A 1 86 ? -14.414 -2.259 21.548 1.00 88.12 86 MET A N 1
ATOM 699 C CA . MET A 1 86 ? -15.466 -3.269 21.385 1.00 88.12 86 MET A CA 1
ATOM 700 C C . MET A 1 86 ? -15.267 -4.464 22.320 1.00 88.12 86 MET A C 1
ATOM 702 O O . MET A 1 86 ? -16.225 -4.937 22.924 1.00 88.12 86 MET A O 1
ATOM 706 N N . SER A 1 87 ? -14.034 -4.937 22.490 1.00 84.94 87 SER A N 1
ATOM 707 C CA . SER A 1 87 ? -13.725 -6.043 23.404 1.00 84.94 87 SER A CA 1
ATOM 708 C C . SER A 1 87 ? -13.879 -5.658 24.878 1.00 84.94 87 SER A C 1
ATOM 710 O O . SER A 1 87 ? -14.325 -6.483 25.671 1.00 84.94 87 SER A O 1
ATOM 712 N N . MET A 1 88 ? -13.589 -4.408 25.252 1.00 78.31 88 MET A N 1
ATOM 713 C CA . MET A 1 88 ? -13.848 -3.886 26.598 1.00 78.31 88 MET A CA 1
ATOM 714 C C . MET A 1 88 ? -15.346 -3.679 26.856 1.00 78.31 88 MET A C 1
ATOM 716 O O . MET A 1 88 ? -15.818 -3.995 27.941 1.00 78.31 88 MET A O 1
ATOM 720 N N . ALA A 1 89 ? -16.099 -3.208 25.860 1.00 69.94 89 ALA A N 1
ATOM 721 C CA . ALA A 1 89 ? -17.545 -3.004 25.954 1.00 69.94 89 ALA A CA 1
ATOM 722 C C . ALA A 1 89 ? -18.344 -4.320 25.936 1.00 69.94 89 ALA A C 1
ATOM 724 O O . ALA A 1 89 ? -19.419 -4.400 26.522 1.00 69.94 89 ALA A O 1
ATOM 725 N N . THR A 1 90 ? -17.819 -5.357 25.276 1.00 64.19 90 THR A N 1
ATOM 726 C CA . THR A 1 90 ? -18.451 -6.688 25.179 1.00 64.19 90 THR A CA 1
ATOM 727 C C . THR A 1 90 ? -18.025 -7.615 26.321 1.00 64.19 90 THR A C 1
ATOM 729 O O . THR A 1 90 ? -18.593 -8.693 26.484 1.00 64.19 90 THR A O 1
ATOM 732 N N . ARG A 1 91 ? -17.049 -7.216 27.149 1.00 59.41 91 ARG A N 1
ATOM 733 C CA . ARG A 1 91 ? -16.769 -7.900 28.412 1.00 59.41 91 ARG A CA 1
ATOM 734 C C . ARG A 1 91 ? -17.943 -7.637 29.357 1.00 59.41 91 ARG A C 1
ATOM 736 O O . ARG A 1 91 ? -18.155 -6.484 29.731 1.00 59.41 91 ARG A O 1
ATOM 743 N N . PRO A 1 92 ? -18.701 -8.672 29.766 1.00 57.94 92 PRO A N 1
ATOM 744 C CA . PRO A 1 92 ? -19.682 -8.503 30.824 1.00 57.94 92 PRO A CA 1
ATOM 745 C C . PRO A 1 92 ? -18.972 -7.911 32.043 1.00 57.94 92 PRO A C 1
ATOM 747 O O . PRO A 1 92 ? -17.806 -8.234 32.284 1.00 57.94 92 PRO A O 1
ATOM 750 N N . LEU A 1 93 ? -19.660 -7.081 32.827 1.00 53.78 93 LEU A N 1
ATOM 751 C CA . LEU A 1 93 ? -19.170 -6.472 34.075 1.00 53.78 93 LEU A CA 1
ATOM 752 C C . LEU A 1 93 ? -18.863 -7.501 35.199 1.00 53.78 93 LEU A C 1
ATOM 754 O O . LEU A 1 93 ? -19.064 -7.227 36.375 1.00 53.78 93 LEU A O 1
ATOM 758 N N . TYR A 1 94 ? -18.375 -8.694 34.851 1.00 56.50 94 TYR A N 1
ATOM 759 C CA . TYR A 1 94 ? -17.873 -9.744 35.731 1.00 56.50 94 TYR A CA 1
ATOM 760 C C . TYR A 1 94 ? -16.797 -10.593 35.011 1.00 56.50 94 TYR A C 1
ATOM 762 O O . TYR A 1 94 ? -16.930 -11.790 34.813 1.00 56.50 94 TYR A O 1
ATOM 770 N N . ALA A 1 95 ? -15.681 -10.003 34.587 1.00 54.59 95 ALA A N 1
ATOM 771 C CA . ALA A 1 95 ? -14.520 -10.797 34.165 1.00 54.59 95 ALA A CA 1
ATOM 772 C C . ALA A 1 95 ? -13.254 -10.261 34.828 1.00 54.59 95 ALA A C 1
ATOM 774 O O . ALA A 1 95 ? -12.391 -9.657 34.186 1.00 54.59 95 ALA A O 1
ATOM 775 N N . CYS A 1 96 ? -13.178 -10.483 36.143 1.00 46.75 96 CYS A N 1
ATOM 776 C CA . CYS A 1 96 ? -11.913 -10.502 36.859 1.00 46.75 96 CYS A CA 1
ATOM 777 C C . CYS A 1 96 ? -11.024 -11.562 36.198 1.00 46.75 96 CYS A C 1
ATOM 779 O O . CYS A 1 96 ? -11.364 -12.740 36.194 1.00 46.75 96 CYS A O 1
ATOM 781 N N . ASN A 1 97 ? -9.928 -11.125 35.588 1.00 47.59 97 ASN A N 1
ATOM 782 C CA . ASN A 1 97 ? -8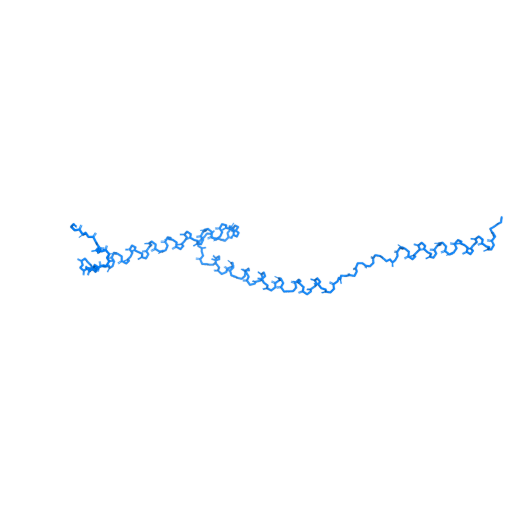.781 -11.972 35.300 1.00 47.59 97 ASN A CA 1
ATOM 783 C C . ASN A 1 97 ? -7.549 -11.124 35.590 1.00 47.59 97 ASN A C 1
ATOM 785 O O . ASN A 1 97 ? -7.019 -10.434 34.718 1.00 47.59 97 ASN A O 1
ATOM 789 N N . ASP A 1 98 ? -7.174 -11.153 36.865 1.00 51.97 98 ASP A N 1
ATOM 790 C CA . ASP A 1 98 ? -5.865 -10.780 37.370 1.00 51.97 98 ASP A CA 1
ATOM 791 C C . ASP A 1 98 ? -4.759 -11.475 36.569 1.00 51.97 98 ASP A C 1
ATOM 793 O O . ASP A 1 98 ? -4.473 -12.647 36.788 1.00 51.97 98 ASP A O 1
ATOM 797 N N . VAL A 1 99 ? -4.086 -10.738 35.687 1.00 53.09 99 VAL A N 1
ATOM 798 C CA . VAL A 1 99 ? -2.679 -10.969 35.329 1.00 53.09 99 VAL A CA 1
ATOM 799 C C . VAL A 1 99 ? -2.075 -9.602 35.024 1.00 53.09 99 VAL A C 1
ATOM 801 O O . VAL A 1 99 ? -2.084 -9.178 33.880 1.00 53.09 99 VAL A O 1
ATOM 804 N N . THR A 1 100 ? -1.645 -8.892 36.072 1.00 55.00 100 THR A N 1
ATOM 805 C CA . THR A 1 100 ? -0.445 -8.016 36.146 1.00 55.00 100 THR A CA 1
ATOM 806 C C . THR A 1 100 ? -0.465 -7.190 37.440 1.00 55.00 100 THR A C 1
ATOM 808 O O . THR A 1 100 ? -0.294 -5.977 37.426 1.00 55.00 100 THR A O 1
ATOM 811 N N . SER A 1 101 ? -0.663 -7.832 38.593 1.00 45.31 101 SER A N 1
ATOM 812 C CA . SER A 1 101 ? -0.336 -7.208 39.881 1.00 45.31 101 SER A CA 1
ATOM 813 C C . SER A 1 101 ? 0.374 -8.215 40.779 1.00 45.31 101 SER A C 1
ATOM 815 O O . SER A 1 101 ? -0.104 -8.638 41.825 1.00 45.31 101 SER A O 1
ATOM 817 N N . ARG A 1 102 ? 1.540 -8.670 40.314 1.00 55.09 102 ARG A N 1
ATOM 818 C CA . ARG A 1 102 ? 2.565 -9.237 41.191 1.00 55.09 102 ARG A CA 1
ATOM 819 C C . ARG A 1 102 ? 3.650 -8.187 41.356 1.00 55.09 102 ARG A C 1
ATOM 821 O O . ARG A 1 102 ? 4.601 -8.200 40.595 1.00 55.09 102 ARG A O 1
ATOM 828 N N . GLN A 1 103 ? 3.450 -7.273 42.300 1.00 43.75 103 GLN A N 1
ATOM 829 C CA . GLN A 1 103 ? 4.419 -6.899 43.339 1.00 43.75 103 GLN A CA 1
ATOM 830 C C . GLN A 1 103 ? 3.934 -5.631 44.053 1.00 43.75 103 GLN A C 1
ATOM 832 O O . GLN A 1 103 ? 4.192 -4.515 43.622 1.00 43.75 103 GLN A O 1
ATOM 837 N N . CYS A 1 104 ? 3.282 -5.820 45.197 1.00 44.12 104 CYS A N 1
ATOM 838 C CA . CYS A 1 104 ? 3.526 -4.960 46.346 1.00 44.12 104 CYS A CA 1
ATOM 839 C C . CYS A 1 104 ? 4.210 -5.867 47.369 1.00 44.12 104 CYS A C 1
ATOM 841 O O . CYS A 1 104 ? 3.555 -6.679 48.020 1.00 44.12 104 CYS A O 1
ATOM 843 N N . SER A 1 105 ? 5.541 -5.816 47.405 1.00 46.12 105 SER A N 1
ATOM 844 C CA . SER A 1 105 ? 6.290 -6.328 48.547 1.00 46.12 105 SER A CA 1
ATOM 845 C C . SER A 1 105 ? 6.239 -5.274 49.645 1.00 46.12 105 SER A C 1
ATOM 847 O O . SER A 1 105 ? 6.406 -4.085 49.370 1.00 46.12 105 SER A 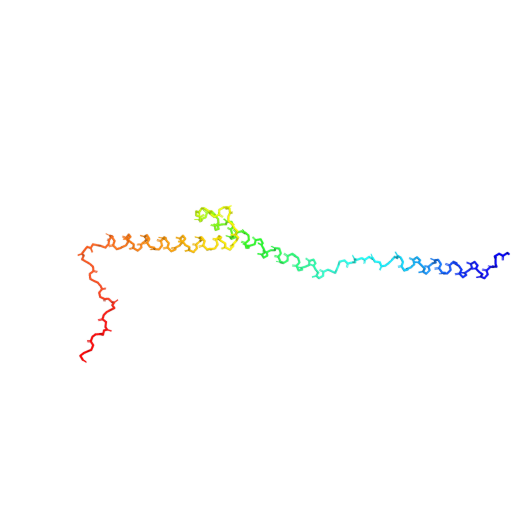O 1
ATOM 849 N N . ILE A 1 106 ? 5.952 -5.771 50.844 1.00 44.81 106 ILE A N 1
ATOM 850 C CA . ILE A 1 106 ? 6.152 -5.138 52.150 1.00 44.81 106 ILE A CA 1
ATOM 851 C C . ILE A 1 106 ? 7.592 -4.633 52.272 1.00 44.81 106 ILE A C 1
ATOM 853 O O . ILE A 1 106 ? 8.493 -5.343 51.764 1.00 44.81 106 ILE A O 1
#